Protein AF-C8PRU9-F1 (afdb_monomer_lite)

Foldseek 3Di:
DVVVVVVVVDDPVCCCVVPVCVLCVLVVLVVVLVVVLCVLCPLPCQVVPPDPVDHRLNVVLVVVLVVLVVVQPDDVNPVSVVVSVVSVVVSVCVSCVVSVVCVVVSVVSVVVNVVVVVVVD

Radius of gyration: 23.49 Å; chains: 1; bounding box: 56×33×63 Å

Secondary structure (DSSP, 8-state):
-HHHHHHTT--HHHHIIIIIHHHHHHHHHHHHHHHHHHHHT-HHHHHHH--GGG--HHHHHHHHHHHHHHTTTSTTHHHHHHHHHHHHHHHHHHHHHHHHHHHHHHHHHHHHHHHHHHTT-

Structure (mmCIF, N/CA/C/O backbone):
data_AF-C8PRU9-F1
#
_entry.id   AF-C8PRU9-F1
#
loop_
_atom_site.group_PDB
_atom_site.id
_atom_site.type_symbol
_atom_site.label_atom_id
_atom_site.label_alt_id
_atom_site.label_comp_id
_atom_site.label_asym_id
_atom_site.label_entity_id
_atom_site.label_seq_id
_atom_site.pdbx_PDB_ins_code
_atom_site.Cartn_x
_atom_site.Cartn_y
_atom_site.Cartn_z
_atom_site.occupancy
_atom_site.B_iso_or_equiv
_atom_site.auth_seq_id
_atom_site.auth_comp_id
_atom_site.auth_asym_id
_atom_site.auth_atom_id
_atom_site.pdbx_PDB_model_num
ATOM 1 N N . MET A 1 1 ? -14.180 -0.832 30.348 1.00 58.97 1 MET A N 1
ATOM 2 C CA . MET A 1 1 ? -15.142 -0.478 29.274 1.00 58.97 1 MET A CA 1
ATOM 3 C C . MET A 1 1 ? -15.911 -1.700 28.799 1.00 58.97 1 MET A C 1
ATOM 5 O O . MET A 1 1 ? -17.127 -1.619 28.769 1.00 58.97 1 MET A O 1
ATOM 9 N N . GLU A 1 2 ? -15.254 -2.829 28.501 1.00 57.19 2 GLU A N 1
ATOM 10 C CA . GLU A 1 2 ? -15.964 -4.097 28.237 1.00 57.19 2 GLU A CA 1
ATOM 11 C C . GLU A 1 2 ? -16.847 -4.533 29.412 1.00 57.19 2 GLU A C 1
ATOM 13 O O . GLU A 1 2 ? -18.009 -4.859 29.205 1.00 57.19 2 GLU A O 1
ATOM 18 N N . GLU A 1 3 ? -16.343 -4.434 30.646 1.00 55.97 3 GLU A N 1
ATOM 19 C CA . GLU A 1 3 ? -17.120 -4.766 31.851 1.00 55.97 3 GLU A CA 1
ATOM 20 C C . GLU A 1 3 ? -18.338 -3.850 32.050 1.00 55.97 3 GLU A C 1
ATOM 22 O O . GLU A 1 3 ? -19.387 -4.317 32.470 1.00 55.97 3 GLU A O 1
ATOM 27 N N . ALA A 1 4 ? -18.248 -2.571 31.666 1.00 59.78 4 ALA A N 1
ATOM 28 C CA . ALA A 1 4 ? -19.378 -1.640 31.729 1.00 59.78 4 ALA A CA 1
ATOM 29 C C . ALA A 1 4 ? -20.433 -1.935 30.644 1.00 59.78 4 ALA A C 1
ATOM 31 O O . ALA A 1 4 ? -21.625 -1.895 30.920 1.00 59.78 4 ALA A O 1
ATOM 32 N N . ALA A 1 5 ? -20.006 -2.306 29.430 1.00 58.66 5 ALA A N 1
ATOM 33 C CA . ALA A 1 5 ? -20.916 -2.668 28.340 1.00 58.66 5 ALA A CA 1
ATOM 34 C C . ALA A 1 5 ? -21.631 -4.016 28.577 1.00 58.66 5 ALA A C 1
ATOM 36 O O . ALA A 1 5 ? -22.762 -4.204 28.132 1.00 58.66 5 ALA A O 1
ATOM 37 N N . LEU A 1 6 ? -20.988 -4.936 29.303 1.00 59.00 6 LEU A N 1
ATOM 38 C CA . LEU A 1 6 ? -21.604 -6.170 29.800 1.00 59.00 6 LEU A CA 1
ATOM 39 C C . LEU A 1 6 ? -22.660 -5.897 30.876 1.00 59.00 6 LEU A C 1
ATOM 41 O O . LEU A 1 6 ? -23.716 -6.528 30.858 1.00 59.00 6 LEU A O 1
ATOM 45 N N . ILE A 1 7 ? -22.397 -4.941 31.773 1.00 59.72 7 ILE A N 1
ATOM 46 C CA . ILE A 1 7 ? -23.356 -4.492 32.794 1.00 59.72 7 ILE A CA 1
ATOM 47 C C . ILE A 1 7 ? -24.592 -3.834 32.143 1.00 59.72 7 ILE A C 1
ATOM 49 O O . ILE A 1 7 ? -25.704 -4.057 32.614 1.00 59.72 7 ILE A O 1
ATOM 53 N N . ASP A 1 8 ? -24.429 -3.138 31.010 1.00 62.84 8 ASP A N 1
ATOM 54 C CA . ASP A 1 8 ? -25.522 -2.548 30.208 1.00 62.84 8 ASP A CA 1
ATOM 55 C C . ASP A 1 8 ? -26.300 -3.562 29.331 1.00 62.84 8 ASP A C 1
ATOM 57 O O . ASP A 1 8 ? -27.172 -3.185 28.543 1.00 62.84 8 ASP A O 1
ATOM 61 N N . GLY A 1 9 ? -26.016 -4.866 29.441 1.00 66.50 9 GLY A N 1
ATOM 62 C CA . GLY A 1 9 ? -26.777 -5.922 28.760 1.00 66.50 9 GLY A CA 1
ATOM 63 C C . GLY A 1 9 ? -26.493 -6.070 27.259 1.00 66.50 9 GLY A C 1
ATOM 64 O O . GLY A 1 9 ? -27.254 -6.726 26.542 1.00 66.50 9 GLY A O 1
ATOM 65 N N . LEU A 1 10 ? -25.402 -5.489 26.748 1.00 65.94 10 LEU A N 1
ATOM 66 C CA . LEU A 1 10 ? -24.976 -5.690 25.362 1.00 65.94 10 LEU A CA 1
ATOM 67 C C . LEU A 1 10 ? -24.325 -7.071 25.198 1.00 65.94 10 LEU A C 1
ATOM 69 O O . LEU A 1 10 ? -23.349 -7.406 25.861 1.00 65.94 10 LEU A O 1
ATOM 73 N N . GLY A 1 11 ? -24.830 -7.875 24.258 1.00 76.50 11 GLY A N 1
ATOM 74 C CA . GLY A 1 11 ? -24.201 -9.150 23.904 1.00 76.50 11 GLY A CA 1
ATOM 75 C C . GLY A 1 11 ? -22.788 -8.962 23.331 1.00 76.50 11 GLY A C 1
ATOM 76 O O . GLY A 1 11 ? -22.536 -8.011 22.587 1.00 76.50 11 GLY A O 1
ATOM 77 N N . TYR A 1 12 ? -21.882 -9.903 23.619 1.00 76.94 12 TYR A N 1
ATOM 78 C CA . TYR A 1 12 ? -20.457 -9.861 23.245 1.00 76.94 12 TYR A CA 1
ATOM 79 C C . TYR A 1 12 ? -20.182 -9.481 21.779 1.00 76.94 12 TYR A C 1
ATOM 81 O O . TYR A 1 12 ? -19.277 -8.698 21.496 1.00 76.94 12 TYR A O 1
ATOM 89 N N . PHE A 1 13 ? -20.993 -9.966 20.832 1.00 80.00 13 PHE A N 1
ATOM 90 C CA . PHE A 1 13 ? -20.845 -9.636 19.408 1.00 80.00 13 PHE A CA 1
ATOM 91 C C . PHE A 1 13 ? -21.070 -8.141 19.106 1.00 80.00 13 PHE A C 1
ATOM 93 O O . PHE A 1 13 ? -20.420 -7.549 18.239 1.00 80.00 13 PHE A O 1
ATOM 100 N N . LYS A 1 14 ? -21.980 -7.505 19.846 1.00 79.06 14 LYS A N 1
ATOM 101 C CA . LYS A 1 14 ? -22.318 -6.088 19.699 1.00 79.06 14 LYS A CA 1
ATOM 102 C C . LYS A 1 14 ? -21.250 -5.200 20.340 1.00 79.06 14 LYS A C 1
ATOM 104 O O . LYS A 1 14 ? -20.865 -4.200 19.745 1.00 79.06 14 LYS A O 1
ATOM 109 N N . ILE A 1 15 ? -20.692 -5.625 21.477 1.00 80.56 15 ILE A N 1
ATOM 110 C CA . ILE A 1 15 ? -19.522 -4.988 22.107 1.00 80.56 15 ILE A CA 1
ATOM 111 C C . ILE A 1 15 ? -18.323 -5.018 21.150 1.00 80.56 15 ILE A C 1
ATOM 113 O O . ILE A 1 15 ? -17.700 -3.987 20.898 1.00 80.56 15 ILE A O 1
ATOM 117 N N . PHE A 1 16 ? -18.040 -6.175 20.547 1.00 80.50 16 PHE A N 1
ATOM 118 C CA . PHE A 1 16 ? -16.938 -6.318 19.601 1.00 80.50 16 PHE A CA 1
ATOM 119 C C . PHE A 1 16 ? -17.074 -5.360 18.406 1.00 80.50 16 PHE A C 1
ATOM 121 O O . PHE A 1 16 ? -16.174 -4.572 18.123 1.00 80.50 16 PHE A O 1
ATOM 128 N N . THR A 1 17 ? -18.222 -5.373 17.728 1.00 83.50 17 THR A N 1
ATOM 129 C CA . THR A 1 17 ? -18.424 -4.580 16.503 1.00 83.50 17 THR A CA 1
ATOM 130 C C . THR A 1 17 ? -18.596 -3.080 16.751 1.00 83.50 17 THR A C 1
ATOM 132 O O . THR A 1 17 ? -18.123 -2.282 15.944 1.00 83.50 17 THR A O 1
ATOM 135 N N . GLN A 1 18 ? -19.247 -2.670 17.845 1.00 80.62 18 GLN A N 1
ATOM 136 C CA . GLN A 1 18 ? -19.554 -1.257 18.108 1.00 80.62 18 GLN A CA 1
ATOM 137 C C . GLN A 1 18 ? -18.524 -0.544 18.985 1.00 80.62 18 GLN A C 1
ATOM 139 O O . GLN A 1 18 ? -18.455 0.681 18.939 1.00 80.62 18 GLN A O 1
ATOM 144 N N . ILE A 1 19 ? -17.735 -1.274 19.777 1.00 79.62 19 ILE A N 1
ATOM 145 C CA . ILE A 1 19 ? -16.776 -0.680 20.717 1.00 79.62 19 ILE A CA 1
ATOM 146 C C . ILE A 1 19 ? -15.349 -1.063 20.323 1.00 79.62 19 ILE A C 1
ATOM 148 O O . ILE A 1 19 ? -14.531 -0.182 20.066 1.00 79.62 19 ILE A O 1
ATOM 152 N N . VAL A 1 20 ? -15.045 -2.359 20.212 1.00 81.44 20 VAL A N 1
ATOM 153 C CA . VAL A 1 20 ? -13.664 -2.835 19.992 1.00 81.44 20 VAL A CA 1
ATOM 154 C C . VAL A 1 20 ? -13.150 -2.494 18.590 1.00 81.44 20 VAL A C 1
ATOM 156 O O . VAL A 1 20 ? -12.043 -1.967 18.449 1.00 81.44 20 VAL A O 1
ATOM 159 N N . VAL A 1 21 ? -13.949 -2.744 17.547 1.00 82.12 21 VAL A N 1
ATOM 160 C CA . VAL A 1 21 ? -13.582 -2.465 16.147 1.00 82.12 21 VAL A CA 1
ATOM 161 C C . VAL A 1 21 ? -13.278 -0.979 15.902 1.00 82.12 21 VAL A C 1
ATOM 163 O O . VAL A 1 21 ? -12.171 -0.694 15.446 1.00 82.12 21 VAL A O 1
ATOM 166 N N . PRO A 1 22 ? -14.170 -0.013 16.209 1.00 79.88 22 PRO A N 1
ATOM 167 C CA . PRO A 1 22 ? -13.891 1.404 15.974 1.00 79.88 22 PRO A CA 1
ATOM 168 C C . PRO A 1 22 ? -12.703 1.919 16.792 1.00 79.88 22 PRO A C 1
ATOM 170 O O . PRO A 1 22 ? -11.913 2.701 16.267 1.00 79.88 22 PRO A O 1
ATOM 173 N N . LEU A 1 23 ? -12.510 1.437 18.024 1.00 77.56 23 LEU A N 1
ATOM 174 C CA . LEU A 1 23 ? -11.349 1.804 18.841 1.00 77.56 23 LEU A CA 1
ATOM 175 C C . LEU A 1 23 ? -10.030 1.291 18.233 1.00 77.56 23 LEU A C 1
ATOM 177 O O . LEU A 1 23 ? -9.007 1.967 18.298 1.00 77.56 23 LEU A O 1
ATOM 181 N N . SER A 1 24 ? -10.073 0.126 17.580 1.00 82.50 24 SER A N 1
ATOM 182 C CA . SER A 1 24 ? -8.928 -0.501 16.909 1.00 82.50 24 SER A CA 1
ATOM 183 C C . SER A 1 24 ? -8.713 -0.006 15.473 1.00 82.50 24 SER A C 1
ATOM 185 O O . SER A 1 24 ? -7.737 -0.402 14.837 1.00 82.50 24 SER A O 1
ATOM 187 N N . THR A 1 25 ? -9.578 0.869 14.939 1.00 80.50 25 THR A N 1
ATOM 188 C CA . THR A 1 25 ? -9.449 1.373 13.556 1.00 80.50 25 THR A CA 1
ATOM 189 C C . THR A 1 25 ? -8.090 2.002 13.235 1.00 80.50 25 THR A C 1
ATOM 191 O O . THR A 1 25 ? -7.600 1.739 12.136 1.00 80.50 25 THR A O 1
ATOM 194 N N . PRO A 1 26 ? -7.418 2.758 14.132 1.00 80.19 26 PRO A N 1
ATOM 195 C CA . PRO A 1 26 ? -6.090 3.292 13.831 1.00 80.19 26 PRO A CA 1
ATOM 196 C C . PRO A 1 26 ? -5.036 2.183 13.714 1.00 80.19 26 PRO A C 1
ATOM 198 O O . PRO A 1 26 ? -4.197 2.224 12.816 1.00 80.19 26 PRO A O 1
ATOM 201 N N . ALA A 1 27 ? -5.109 1.160 14.572 1.00 83.38 27 ALA A N 1
ATOM 202 C CA . ALA A 1 27 ? -4.199 0.016 14.534 1.00 83.38 27 ALA A CA 1
ATOM 203 C C . ALA A 1 27 ? -4.420 -0.841 13.276 1.00 83.38 27 ALA A C 1
ATOM 205 O O . ALA A 1 27 ? -3.463 -1.204 12.594 1.00 83.38 27 ALA A O 1
ATOM 206 N N . LEU A 1 28 ? -5.679 -1.100 12.912 1.00 85.12 28 LEU A N 1
ATOM 207 C CA . LEU A 1 28 ? -6.028 -1.823 11.687 1.00 85.12 28 LEU A CA 1
ATOM 208 C C . LEU A 1 28 ? -5.606 -1.051 10.430 1.00 85.12 28 LEU A C 1
ATOM 210 O O . LEU A 1 28 ? -5.117 -1.659 9.482 1.00 85.12 28 LEU A O 1
ATOM 214 N N . ALA A 1 29 ? -5.728 0.281 10.428 1.00 84.25 29 ALA A N 1
ATOM 215 C CA . ALA A 1 29 ? -5.238 1.122 9.337 1.00 84.25 29 ALA A CA 1
ATOM 216 C C . ALA A 1 29 ? -3.708 1.035 9.187 1.00 84.25 29 ALA A C 1
ATOM 218 O O . ALA A 1 29 ? -3.212 0.951 8.064 1.00 84.25 29 ALA A O 1
ATOM 219 N N . ALA A 1 30 ? -2.962 0.999 10.296 1.00 83.88 30 ALA A N 1
ATOM 220 C CA . ALA A 1 30 ? -1.510 0.832 10.279 1.00 83.88 30 ALA A CA 1
ATOM 221 C C . ALA A 1 30 ? -1.087 -0.534 9.711 1.00 83.88 30 ALA A C 1
ATOM 223 O O . ALA A 1 30 ? -0.238 -0.600 8.821 1.00 83.88 30 ALA A O 1
ATOM 224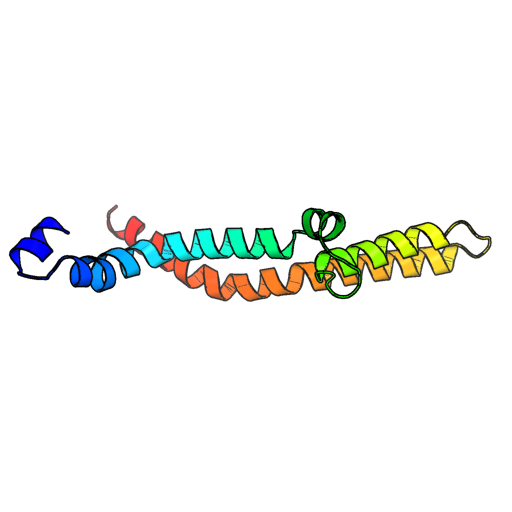 N N . I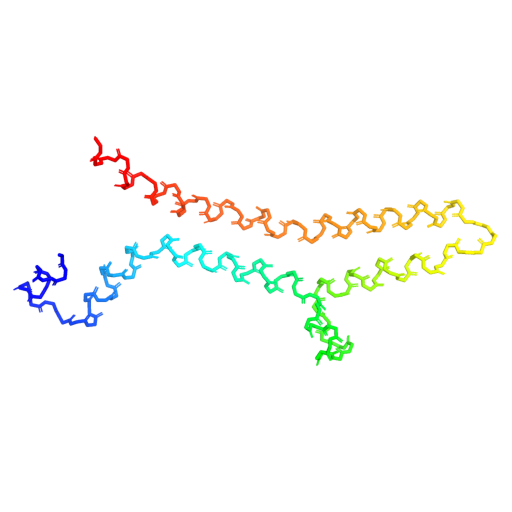LE A 1 31 ? -1.719 -1.618 10.175 1.00 88.19 31 ILE A N 1
ATOM 225 C CA . ILE A 1 31 ? -1.458 -2.980 9.684 1.00 88.19 31 ILE A CA 1
ATOM 226 C C . ILE A 1 31 ? -1.829 -3.095 8.201 1.00 88.19 31 ILE A C 1
ATOM 228 O O . ILE A 1 31 ? -1.053 -3.629 7.407 1.00 88.19 31 ILE A O 1
ATOM 232 N N . GLY A 1 32 ? -2.987 -2.557 7.809 1.00 88.06 32 GLY A N 1
ATOM 233 C CA . GLY A 1 32 ? -3.449 -2.542 6.423 1.00 88.06 32 GLY A CA 1
ATOM 234 C C . GLY A 1 32 ? -2.492 -1.792 5.499 1.00 88.06 32 GLY A C 1
ATOM 235 O O . GLY A 1 32 ? -2.156 -2.304 4.434 1.00 88.06 32 GLY A O 1
ATOM 236 N N . LEU A 1 33 ? -1.985 -0.630 5.925 1.00 84.88 33 LEU A N 1
ATOM 237 C CA . LEU A 1 33 ? -0.962 0.113 5.186 1.00 84.88 33 LEU A CA 1
ATOM 238 C C . LEU A 1 33 ? 0.312 -0.712 5.014 1.00 84.88 33 LEU A C 1
ATOM 240 O O . LEU A 1 33 ? 0.804 -0.838 3.896 1.00 84.88 33 LEU A O 1
ATOM 244 N N . TYR A 1 34 ? 0.846 -1.264 6.106 1.00 85.94 34 TYR A N 1
ATOM 245 C CA . TYR A 1 34 ? 2.088 -2.031 6.055 1.00 85.94 34 TYR A CA 1
ATOM 246 C C . TYR A 1 34 ? 1.955 -3.231 5.113 1.00 85.94 34 TYR A C 1
ATOM 248 O O . TYR A 1 34 ? 2.816 -3.466 4.271 1.00 85.94 34 TYR A O 1
ATOM 256 N N . THR A 1 35 ? 0.819 -3.923 5.187 1.00 89.44 35 THR A N 1
ATOM 257 C CA . THR A 1 35 ? 0.492 -5.063 4.325 1.00 89.44 35 THR A CA 1
ATOM 258 C C . THR A 1 35 ? 0.345 -4.643 2.859 1.00 89.44 35 THR A C 1
ATOM 260 O O . THR A 1 35 ? 0.878 -5.305 1.971 1.00 89.44 35 THR A O 1
ATOM 263 N N . ALA A 1 36 ? -0.327 -3.521 2.585 1.00 88.25 36 ALA A N 1
ATOM 264 C CA . ALA A 1 36 ? -0.480 -2.996 1.231 1.00 88.25 36 ALA A CA 1
ATOM 265 C C . ALA A 1 36 ? 0.872 -2.614 0.615 1.00 88.25 36 ALA A C 1
ATOM 267 O O . ALA A 1 36 ? 1.162 -3.002 -0.513 1.00 88.25 36 ALA A O 1
ATOM 268 N N . VAL A 1 37 ? 1.722 -1.905 1.364 1.00 87.44 37 VAL A N 1
ATOM 269 C CA . VAL A 1 37 ? 3.079 -1.545 0.925 1.00 87.44 37 VAL A CA 1
ATOM 270 C C . VAL A 1 37 ? 3.933 -2.792 0.716 1.00 87.44 37 VAL A C 1
ATOM 272 O O . VAL A 1 37 ? 4.669 -2.856 -0.268 1.00 87.44 37 VAL A O 1
ATOM 275 N N . PHE A 1 38 ? 3.816 -3.785 1.598 1.00 89.12 38 PHE A N 1
ATOM 276 C CA . PHE A 1 38 ? 4.530 -5.052 1.488 1.00 89.12 38 PHE A CA 1
ATOM 277 C C . PHE A 1 38 ? 4.199 -5.769 0.175 1.00 89.12 38 PHE A C 1
ATOM 279 O O . PHE A 1 38 ? 5.095 -5.985 -0.636 1.00 89.12 38 PHE A O 1
ATOM 286 N N . PHE A 1 39 ? 2.918 -6.053 -0.088 1.00 88.94 39 PHE A N 1
ATOM 287 C CA . PHE A 1 39 ? 2.509 -6.741 -1.318 1.00 88.94 39 PHE A CA 1
ATOM 288 C C . PHE A 1 39 ? 2.735 -5.902 -2.576 1.00 88.94 39 PHE A C 1
ATOM 290 O O . PHE A 1 39 ? 3.071 -6.449 -3.622 1.00 88.94 39 PHE A O 1
ATOM 297 N N . TRP A 1 40 ? 2.599 -4.576 -2.488 1.00 90.06 40 TRP A N 1
ATOM 298 C CA . TRP A 1 40 ? 2.903 -3.682 -3.606 1.00 90.06 40 TRP A CA 1
ATOM 299 C C . TRP A 1 40 ? 4.370 -3.778 -4.040 1.00 90.06 40 TRP A C 1
ATOM 301 O O . TRP A 1 40 ? 4.668 -3.743 -5.232 1.00 90.06 40 TRP A O 1
ATOM 311 N N . ASN A 1 41 ? 5.285 -3.938 -3.081 1.00 88.06 41 ASN A N 1
ATOM 312 C CA . ASN A 1 41 ? 6.718 -4.066 -3.339 1.00 88.06 41 ASN A CA 1
ATOM 313 C C . ASN A 1 41 ? 7.179 -5.520 -3.530 1.00 88.06 41 ASN A C 1
ATOM 315 O O . ASN A 1 41 ? 8.368 -5.746 -3.763 1.00 88.06 41 ASN A O 1
ATOM 319 N N . ASP A 1 42 ? 6.283 -6.506 -3.457 1.00 89.31 42 ASP A N 1
ATOM 320 C CA . ASP A 1 42 ? 6.643 -7.922 -3.519 1.00 89.31 42 ASP A CA 1
ATOM 321 C C . ASP A 1 42 ? 6.897 -8.397 -4.957 1.00 89.31 42 ASP A C 1
ATOM 323 O O . ASP A 1 42 ? 6.072 -9.024 -5.625 1.00 89.31 42 ASP A O 1
ATOM 327 N N . TRP A 1 43 ? 8.089 -8.084 -5.454 1.00 85.94 43 TRP A N 1
ATOM 328 C CA . TRP A 1 43 ? 8.562 -8.567 -6.746 1.00 85.94 43 TRP A CA 1
ATOM 329 C C . TRP A 1 43 ? 9.213 -9.952 -6.657 1.00 85.94 43 TRP A C 1
ATOM 331 O O . TRP A 1 43 ? 9.247 -10.664 -7.660 1.00 85.94 43 TRP A O 1
ATOM 341 N N . PHE A 1 44 ? 9.764 -10.331 -5.499 1.00 86.19 44 PHE A N 1
ATOM 342 C CA . PHE A 1 44 ? 10.577 -11.542 -5.361 1.00 86.19 44 PHE A CA 1
ATOM 343 C C . PHE A 1 44 ? 9.716 -12.802 -5.314 1.00 86.19 44 PHE A C 1
ATOM 345 O O . PHE A 1 44 ? 9.985 -13.739 -6.065 1.00 86.19 44 PHE A O 1
ATOM 352 N N . ASN A 1 45 ? 8.634 -12.813 -4.527 1.00 86.75 45 ASN A N 1
ATOM 353 C CA . ASN A 1 45 ? 7.704 -13.943 -4.569 1.00 86.75 45 ASN A CA 1
ATOM 354 C C . ASN A 1 45 ? 7.038 -14.043 -5.942 1.00 86.75 45 ASN A C 1
ATOM 356 O O . ASN A 1 45 ? 6.896 -15.140 -6.480 1.00 86.75 45 ASN A O 1
ATOM 360 N N . GLY A 1 46 ? 6.706 -12.902 -6.556 1.00 84.44 46 GLY A N 1
ATOM 361 C CA . GLY A 1 46 ? 6.189 -12.880 -7.920 1.00 84.44 46 GLY A CA 1
ATOM 362 C C . GLY A 1 46 ? 7.153 -13.511 -8.930 1.00 84.44 46 GLY A C 1
ATOM 363 O O . GLY A 1 46 ? 6.720 -14.258 -9.799 1.00 84.44 46 GLY A O 1
ATOM 364 N N . LEU A 1 47 ? 8.459 -13.260 -8.797 1.00 85.06 47 LEU A N 1
ATOM 365 C CA . LEU A 1 47 ? 9.486 -13.837 -9.668 1.00 85.06 47 LEU A CA 1
ATOM 366 C C . LEU A 1 47 ? 9.582 -15.363 -9.530 1.00 85.06 47 LEU A C 1
ATOM 368 O O . LEU A 1 47 ? 9.809 -16.046 -10.523 1.00 85.06 47 LEU A O 1
ATOM 372 N N . ILE A 1 48 ? 9.447 -15.881 -8.307 1.00 87.06 48 ILE A N 1
ATOM 373 C CA . ILE A 1 48 ? 9.598 -17.314 -8.016 1.00 87.06 48 ILE A CA 1
ATOM 374 C C . ILE A 1 48 ? 8.348 -18.097 -8.420 1.00 87.06 48 ILE A C 1
ATOM 376 O O . ILE A 1 48 ? 8.457 -19.173 -9.006 1.00 87.06 48 ILE A O 1
ATOM 380 N N . TYR A 1 49 ? 7.164 -17.583 -8.079 1.00 86.75 49 TYR A N 1
ATOM 381 C CA . TYR A 1 49 ? 5.931 -18.370 -8.110 1.00 86.75 49 TYR A CA 1
ATOM 382 C C . TYR A 1 49 ? 5.020 -18.078 -9.308 1.00 86.75 49 TYR A C 1
ATOM 384 O O . TYR A 1 49 ? 4.156 -18.901 -9.613 1.00 86.75 49 TYR A O 1
ATOM 392 N N . LEU A 1 50 ? 5.172 -16.938 -9.993 1.00 85.00 50 LEU A N 1
ATOM 393 C CA . LEU A 1 50 ? 4.242 -16.523 -11.049 1.00 85.00 50 LEU A CA 1
ATOM 394 C C . LEU A 1 50 ? 4.809 -16.752 -12.453 1.00 85.00 50 LEU 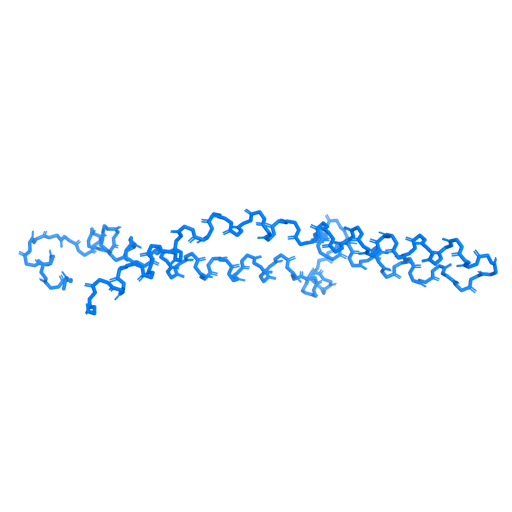A C 1
ATOM 396 O O . LEU A 1 50 ? 5.999 -16.601 -12.718 1.00 85.00 50 LEU A O 1
ATOM 400 N N . LYS A 1 51 ? 3.912 -17.097 -13.383 1.00 76.06 51 LYS A N 1
ATOM 401 C CA . LYS A 1 51 ? 4.202 -17.208 -14.821 1.00 76.06 51 LYS A CA 1
ATOM 402 C C . LYS A 1 51 ? 3.964 -15.859 -15.512 1.00 76.06 51 LYS A C 1
ATOM 404 O O . LYS A 1 51 ? 3.253 -15.010 -14.978 1.00 76.06 51 LYS A O 1
ATOM 409 N N . SER A 1 52 ? 4.528 -15.655 -16.709 1.00 72.88 52 SER A N 1
ATOM 410 C CA . SER A 1 52 ? 4.618 -14.321 -17.341 1.00 72.88 52 SER A CA 1
ATOM 411 C C . SER A 1 52 ? 3.287 -13.600 -17.591 1.00 72.88 52 SER A C 1
ATOM 413 O O . SER A 1 52 ? 3.286 -12.381 -17.730 1.00 72.88 52 SER A O 1
ATOM 415 N N . SER A 1 53 ? 2.156 -14.308 -17.622 1.00 77.12 53 SER A N 1
ATOM 416 C CA . SER A 1 53 ? 0.822 -13.708 -17.765 1.00 77.12 53 SER A CA 1
ATOM 417 C C . SER A 1 53 ? 0.284 -13.066 -16.480 1.00 77.12 53 SER A C 1
ATOM 419 O O . SER A 1 53 ? -0.721 -12.364 -16.535 1.00 77.12 53 SER A O 1
ATOM 421 N N . GLN A 1 54 ? 0.924 -13.301 -15.331 1.00 83.69 54 GLN A N 1
ATOM 422 C CA . GLN A 1 54 ? 0.451 -12.875 -14.009 1.00 83.69 54 GLN A CA 1
ATOM 423 C C . GLN A 1 54 ? 1.459 -11.978 -13.284 1.00 83.69 54 GLN A C 1
ATOM 425 O O . GLN A 1 54 ? 1.413 -11.861 -12.062 1.00 83.69 54 GLN A O 1
ATOM 430 N N . PHE A 1 55 ? 2.404 -11.370 -14.006 1.00 83.44 55 PHE A N 1
ATOM 431 C CA . PHE A 1 55 ? 3.447 -10.579 -13.365 1.00 83.44 55 PHE A CA 1
ATOM 432 C C . PHE A 1 55 ? 2.871 -9.358 -12.635 1.00 83.44 55 PHE A C 1
ATOM 434 O O . PHE A 1 55 ? 2.203 -8.530 -13.259 1.00 83.44 55 PHE A O 1
ATOM 441 N N . PRO A 1 56 ? 3.148 -9.210 -11.324 1.00 85.19 56 PRO A N 1
ATOM 442 C CA . PRO A 1 56 ? 2.758 -8.023 -10.590 1.00 85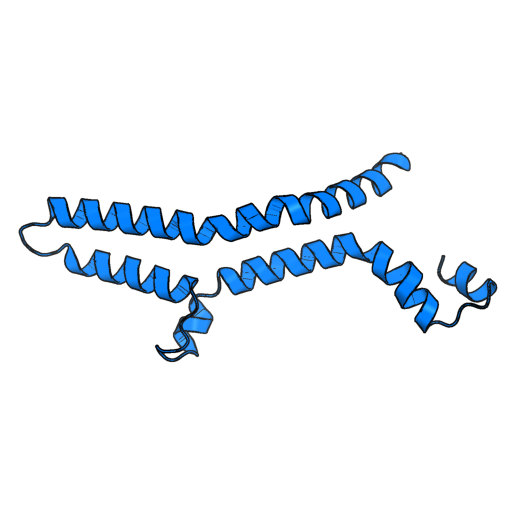.19 56 PRO A CA 1
ATOM 443 C C . PRO A 1 56 ? 3.504 -6.812 -11.144 1.00 85.19 56 PRO A C 1
ATOM 445 O O . PRO A 1 56 ? 4.623 -6.926 -11.655 1.00 85.19 56 PRO A O 1
ATOM 448 N N . VAL A 1 57 ? 2.890 -5.637 -11.004 1.00 85.62 57 VAL A N 1
ATOM 449 C CA . VAL A 1 57 ? 3.392 -4.367 -11.551 1.00 85.62 57 VAL A CA 1
ATOM 450 C C . VAL A 1 57 ? 4.858 -4.135 -11.170 1.00 85.62 57 VAL A C 1
ATOM 452 O O . VAL A 1 57 ? 5.670 -3.829 -12.040 1.00 85.62 57 VAL A O 1
ATOM 455 N N . MET A 1 58 ? 5.230 -4.386 -9.909 1.00 85.56 58 MET A N 1
ATOM 456 C CA . MET A 1 58 ? 6.608 -4.234 -9.428 1.00 85.56 58 MET A CA 1
ATOM 457 C C . MET A 1 58 ? 7.604 -5.175 -10.126 1.00 85.56 58 MET A C 1
ATOM 459 O O . MET A 1 58 ? 8.712 -4.763 -10.472 1.00 85.56 58 MET A O 1
ATOM 463 N N . LEU A 1 59 ? 7.217 -6.429 -10.385 1.00 85.31 59 LEU A N 1
ATOM 464 C CA . LEU A 1 59 ? 8.054 -7.386 -11.115 1.00 85.31 59 LEU A CA 1
ATOM 465 C C . LEU A 1 59 ? 8.204 -6.988 -12.586 1.00 85.31 59 LEU A C 1
ATOM 467 O O . LEU A 1 59 ? 9.306 -7.041 -13.131 1.00 85.31 59 LEU A O 1
ATOM 471 N N . PHE A 1 60 ? 7.112 -6.564 -13.219 1.00 84.38 60 PHE A N 1
ATOM 472 C CA . PHE A 1 60 ? 7.120 -6.110 -14.606 1.00 84.38 60 PHE A CA 1
ATOM 473 C C . PHE A 1 60 ? 8.039 -4.895 -14.796 1.00 84.38 60 PHE A C 1
ATOM 475 O O . PHE A 1 60 ? 8.929 -4.909 -15.646 1.00 84.38 60 PHE A O 1
ATOM 482 N N . LEU A 1 61 ? 7.891 -3.888 -13.933 1.00 84.00 61 LEU A N 1
ATOM 483 C CA . LEU A 1 61 ? 8.740 -2.699 -13.890 1.00 84.00 61 LEU A CA 1
ATOM 484 C C . LEU A 1 61 ? 10.221 -3.058 -13.679 1.00 84.00 61 LEU A C 1
ATOM 486 O O . LEU A 1 61 ? 11.091 -2.556 -14.391 1.00 84.00 61 LEU A O 1
ATOM 490 N N . ARG A 1 62 ? 10.520 -3.973 -12.747 1.00 82.50 62 ARG A N 1
ATOM 491 C CA . ARG A 1 62 ? 11.885 -4.465 -12.506 1.00 82.50 62 ARG A CA 1
ATOM 492 C C . ARG A 1 62 ? 12.479 -5.153 -13.738 1.00 82.50 62 ARG A C 1
ATOM 494 O O . ARG A 1 62 ? 13.649 -4.937 -14.049 1.00 82.50 62 ARG A O 1
ATOM 501 N N . ASN A 1 63 ? 11.698 -5.971 -14.440 1.00 83.00 63 ASN A N 1
ATOM 502 C CA . ASN A 1 63 ? 12.159 -6.663 -15.643 1.00 83.00 63 ASN A CA 1
ATOM 503 C C . ASN A 1 63 ? 12.478 -5.679 -16.777 1.00 83.00 63 ASN A C 1
ATOM 505 O O . ASN A 1 63 ? 13.493 -5.852 -17.447 1.00 83.00 63 ASN A O 1
ATOM 509 N N . ILE A 1 64 ? 11.683 -4.613 -16.935 1.00 81.06 64 ILE A N 1
ATOM 510 C CA . ILE A 1 64 ? 11.975 -3.521 -17.876 1.00 81.06 64 ILE A CA 1
ATOM 511 C C . ILE A 1 64 ? 13.318 -2.861 -17.536 1.00 81.06 64 ILE A C 1
ATOM 513 O O . ILE A 1 64 ? 14.184 -2.733 -18.401 1.00 81.06 64 ILE A O 1
ATOM 517 N N . VAL A 1 65 ? 13.526 -2.489 -16.269 1.00 80.25 65 VAL A N 1
ATOM 518 C CA . VAL A 1 65 ? 14.780 -1.859 -15.825 1.00 80.25 65 VAL A CA 1
ATOM 519 C C . VAL A 1 65 ? 15.987 -2.760 -16.095 1.00 80.25 65 VAL A C 1
ATOM 521 O O . VAL A 1 65 ? 16.987 -2.298 -16.643 1.00 80.25 65 VAL A O 1
ATOM 524 N N . ASN A 1 66 ? 15.897 -4.046 -15.756 1.00 78.88 66 ASN A N 1
ATOM 525 C CA . ASN A 1 66 ? 16.997 -4.987 -15.969 1.00 78.88 66 ASN A CA 1
ATOM 526 C C . ASN A 1 66 ? 17.270 -5.239 -17.459 1.00 78.88 66 ASN A C 1
ATOM 528 O O . ASN A 1 66 ? 18.431 -5.284 -17.857 1.00 78.88 66 ASN A O 1
ATOM 532 N N . GLY A 1 67 ? 16.229 -5.332 -18.293 1.00 72.88 67 GLY A N 1
ATOM 533 C CA . GLY A 1 67 ? 16.382 -5.490 -19.742 1.00 72.88 67 GLY A CA 1
ATOM 534 C C . GLY A 1 67 ? 17.130 -4.319 -20.385 1.00 72.88 67 GLY A C 1
ATOM 535 O O . GLY A 1 67 ? 18.031 -4.527 -21.194 1.00 72.88 67 GLY A O 1
ATOM 536 N N . THR A 1 68 ? 16.847 -3.084 -19.958 1.00 68.19 68 THR A N 1
ATOM 537 C CA . THR A 1 68 ? 17.544 -1.892 -20.484 1.00 68.19 68 THR A CA 1
ATOM 538 C C . THR A 1 68 ? 19.026 -1.836 -20.115 1.00 68.19 68 THR A C 1
ATOM 540 O O . THR A 1 68 ? 19.825 -1.342 -20.905 1.00 68.19 68 THR A O 1
ATOM 543 N N . ALA A 1 69 ? 19.423 -2.388 -18.961 1.00 63.56 69 ALA A N 1
ATOM 544 C CA . ALA A 1 69 ? 20.828 -2.451 -18.558 1.00 63.56 69 ALA A CA 1
ATOM 545 C C . ALA A 1 69 ? 21.652 -3.389 -19.458 1.00 63.56 69 ALA A C 1
ATOM 547 O O . ALA A 1 69 ? 22.815 -3.111 -19.722 1.00 63.56 69 ALA A O 1
ATOM 548 N N . THR A 1 70 ? 21.043 -4.464 -19.971 1.00 59.88 70 THR A N 1
ATOM 549 C CA . THR A 1 70 ? 21.725 -5.444 -20.838 1.00 59.88 70 THR A CA 1
ATOM 550 C C . THR A 1 70 ? 21.910 -4.987 -22.288 1.00 59.88 70 THR A C 1
ATOM 552 O O . THR A 1 70 ? 22.721 -5.560 -23.005 1.00 59.88 70 THR A O 1
ATOM 555 N N . MET A 1 71 ? 21.193 -3.949 -22.734 1.00 57.22 71 MET A N 1
ATOM 556 C CA . MET A 1 71 ? 21.291 -3.440 -24.113 1.00 57.22 71 MET A CA 1
ATOM 557 C C . MET A 1 71 ? 22.385 -2.369 -24.300 1.00 57.22 71 MET A C 1
ATOM 559 O O . MET A 1 71 ? 22.627 -1.936 -25.422 1.00 57.22 71 MET A O 1
ATOM 563 N N . GLY A 1 72 ? 23.042 -1.926 -23.220 1.00 55.41 72 GLY A N 1
ATOM 564 C CA . GLY A 1 72 ? 24.003 -0.814 -23.226 1.00 55.41 72 GLY A CA 1
ATOM 565 C C . GLY A 1 72 ? 25.441 -1.146 -23.651 1.00 55.41 72 GLY A C 1
ATOM 566 O O . GLY A 1 72 ? 26.227 -0.216 -23.816 1.00 55.41 72 GLY A O 1
ATOM 567 N N . ASP A 1 73 ? 25.791 -2.420 -23.860 1.00 57.38 73 ASP A N 1
ATOM 568 C CA . ASP A 1 73 ? 27.179 -2.857 -24.124 1.00 57.38 73 ASP A CA 1
ATOM 569 C C . ASP A 1 73 ? 27.603 -2.799 -25.611 1.00 57.38 73 ASP A C 1
ATOM 571 O O . ASP A 1 73 ? 28.728 -3.155 -25.961 1.00 57.38 73 ASP A O 1
ATOM 575 N N . GLY A 1 74 ? 26.728 -2.335 -26.511 1.00 59.72 74 GLY A N 1
ATOM 576 C CA . GLY A 1 74 ? 27.029 -2.158 -27.938 1.00 59.72 74 GLY A CA 1
ATOM 577 C C . GLY A 1 74 ? 27.504 -0.743 -28.297 1.00 59.72 74 GLY A C 1
ATOM 578 O O . GLY A 1 74 ? 27.001 0.245 -27.762 1.00 59.72 74 GLY A O 1
ATOM 579 N N . ALA A 1 75 ? 28.447 -0.631 -29.242 1.00 46.12 75 ALA A N 1
ATOM 580 C CA . ALA A 1 75 ? 28.931 0.645 -29.782 1.00 46.12 75 ALA A CA 1
ATOM 581 C C . ALA A 1 75 ? 27.756 1.503 -30.317 1.00 46.12 75 ALA A C 1
ATOM 583 O O . ALA A 1 75 ? 27.076 1.106 -31.258 1.00 46.12 75 ALA A O 1
ATOM 584 N N . GLY A 1 76 ? 27.504 2.653 -29.674 1.00 59.09 76 GLY A N 1
ATOM 585 C CA . GLY A 1 76 ? 26.249 3.434 -29.760 1.00 59.09 76 GLY A CA 1
ATOM 586 C C . GLY A 1 76 ? 25.635 3.790 -28.387 1.00 59.09 76 GLY A C 1
ATOM 587 O O . GLY A 1 76 ? 24.534 4.326 -28.299 1.00 59.09 76 GLY A O 1
ATOM 588 N N . SER A 1 77 ? 26.360 3.493 -27.307 1.00 58.50 77 SER A N 1
ATOM 589 C CA . SER A 1 77 ? 25.913 3.393 -25.912 1.00 58.50 77 SER A CA 1
ATOM 590 C C . SER A 1 77 ? 25.505 4.690 -25.197 1.00 58.50 77 SER A C 1
ATOM 592 O O . SER A 1 77 ? 24.852 4.609 -24.156 1.00 58.50 77 SER A O 1
ATOM 594 N N . ALA A 1 78 ? 25.831 5.879 -25.716 1.00 61.78 78 ALA A N 1
ATOM 595 C CA . ALA A 1 78 ? 25.509 7.138 -25.034 1.00 61.78 78 ALA A CA 1
ATOM 596 C C . ALA A 1 78 ? 23.990 7.391 -24.981 1.00 61.78 78 ALA A C 1
ATOM 598 O O . ALA A 1 78 ? 23.438 7.526 -23.888 1.00 61.78 78 ALA A O 1
ATOM 599 N N . ASP A 1 79 ? 23.296 7.337 -26.121 1.00 63.38 79 ASP A N 1
ATOM 600 C CA . ASP A 1 79 ? 21.837 7.520 -26.179 1.00 63.38 79 ASP A CA 1
ATOM 601 C C . ASP A 1 79 ? 21.090 6.388 -25.459 1.00 63.38 79 ASP A C 1
ATOM 603 O O . ASP A 1 79 ? 20.125 6.628 -24.732 1.00 63.38 79 ASP A O 1
ATOM 607 N N . MET A 1 80 ? 21.586 5.150 -25.571 1.00 63.78 80 MET A N 1
ATOM 608 C CA . MET A 1 80 ? 21.004 3.992 -24.882 1.00 63.78 80 MET A CA 1
ATOM 609 C C . MET A 1 80 ? 21.114 4.110 -23.352 1.00 63.78 80 MET A C 1
ATOM 611 O O . MET A 1 80 ? 20.191 3.728 -22.628 1.00 63.78 80 MET A O 1
ATOM 615 N N . SER A 1 81 ? 22.217 4.674 -22.849 1.00 65.94 81 SER A N 1
ATOM 616 C CA . SER A 1 81 ? 22.417 4.899 -21.413 1.00 65.94 81 SER A CA 1
ATOM 617 C C . SER A 1 81 ? 21.466 5.963 -20.853 1.00 65.94 81 SER A C 1
ATOM 619 O O . SER A 1 81 ? 20.896 5.772 -19.775 1.00 65.94 81 SER A O 1
ATOM 621 N N . VAL A 1 82 ? 21.218 7.039 -21.612 1.00 70.00 82 VAL A N 1
ATOM 622 C CA . VAL A 1 82 ? 20.269 8.102 -21.248 1.00 70.00 82 VAL A CA 1
ATOM 623 C C . VAL A 1 82 ? 18.844 7.549 -21.206 1.00 70.00 82 VAL A C 1
ATOM 625 O O . VAL A 1 82 ? 18.136 7.759 -20.220 1.00 70.00 82 VAL A O 1
ATOM 628 N N . ILE A 1 83 ? 18.452 6.753 -22.206 1.00 72.31 83 ILE A N 1
ATOM 629 C CA . ILE A 1 83 ? 17.149 6.072 -22.242 1.00 72.31 83 ILE A CA 1
ATOM 630 C C . ILE A 1 83 ? 16.983 5.134 -21.035 1.00 72.31 83 ILE A C 1
ATOM 632 O O . ILE A 1 83 ? 15.937 5.143 -20.381 1.00 72.31 83 ILE A O 1
ATOM 636 N N . GLY A 1 84 ? 18.018 4.364 -20.680 1.00 74.50 84 GLY A N 1
ATOM 637 C CA . GLY A 1 84 ? 17.995 3.484 -19.507 1.00 74.50 84 GLY A CA 1
ATOM 638 C C . GLY A 1 84 ? 17.786 4.235 -18.185 1.00 74.50 84 GLY A C 1
ATOM 639 O O . GLY A 1 84 ? 17.049 3.766 -17.313 1.00 74.50 84 GLY A O 1
ATOM 640 N N . ILE A 1 85 ? 18.381 5.423 -18.030 1.00 77.31 85 ILE A N 1
ATOM 641 C CA . ILE A 1 85 ? 18.172 6.286 -16.855 1.00 77.31 85 ILE A CA 1
ATOM 642 C C . ILE A 1 85 ? 16.737 6.824 -16.823 1.00 77.31 85 ILE A C 1
ATOM 644 O O . ILE A 1 85 ? 16.089 6.760 -15.776 1.00 77.31 85 ILE A O 1
ATOM 648 N N . SER A 1 86 ? 16.208 7.299 -17.954 1.00 81.75 86 SER A N 1
ATOM 649 C CA . SER A 1 86 ? 14.826 7.787 -18.043 1.00 81.75 86 SER A CA 1
ATOM 650 C C . SER A 1 86 ? 13.802 6.699 -17.710 1.00 81.75 86 SER A C 1
ATOM 652 O O . SER A 1 86 ? 12.843 6.962 -16.985 1.00 81.75 86 SER A O 1
ATOM 654 N N . ILE A 1 87 ? 14.029 5.462 -18.162 1.00 82.06 87 ILE A N 1
ATOM 655 C CA . ILE A 1 87 ? 13.164 4.317 -17.847 1.00 82.06 87 ILE A CA 1
ATOM 656 C C . ILE A 1 87 ? 13.221 3.977 -16.353 1.00 82.06 87 ILE A C 1
ATOM 658 O O . ILE A 1 87 ? 12.178 3.783 -15.730 1.00 82.06 87 ILE A O 1
ATOM 662 N N . LYS A 1 88 ? 14.415 3.966 -15.745 1.00 80.31 88 LYS A N 1
ATOM 663 C CA . LYS A 1 88 ? 14.572 3.780 -14.291 1.00 80.31 88 LYS A CA 1
ATOM 664 C C . LYS A 1 88 ? 13.827 4.851 -13.495 1.00 80.31 88 LYS A C 1
ATOM 666 O O . LYS A 1 88 ? 13.123 4.521 -12.544 1.00 80.31 88 LYS A O 1
ATOM 671 N N . ALA A 1 89 ? 13.947 6.116 -13.894 1.00 84.31 89 ALA A N 1
ATOM 672 C CA . ALA A 1 89 ? 13.253 7.222 -13.241 1.00 84.31 89 ALA A CA 1
ATOM 673 C C . ALA A 1 89 ? 11.726 7.087 -13.360 1.00 84.31 89 ALA A C 1
ATOM 675 O O . ALA A 1 89 ? 11.018 7.211 -12.360 1.00 84.31 89 ALA A O 1
ATOM 676 N N . ALA A 1 90 ? 11.218 6.758 -14.552 1.00 85.44 90 ALA A N 1
ATOM 677 C CA . ALA A 1 90 ? 9.794 6.516 -14.771 1.00 85.44 90 ALA A CA 1
ATOM 678 C C . ALA A 1 90 ? 9.273 5.366 -13.896 1.00 85.44 90 ALA A C 1
ATOM 680 O O . ALA A 1 90 ? 8.217 5.487 -13.276 1.00 85.44 90 ALA A O 1
ATOM 681 N N . VAL A 1 91 ? 10.042 4.280 -13.780 1.00 86.44 91 VAL A N 1
ATOM 682 C CA . VAL A 1 91 ? 9.703 3.130 -12.936 1.00 86.44 91 VAL A CA 1
ATOM 683 C C . VAL A 1 91 ? 9.587 3.519 -11.464 1.00 86.44 91 VAL A C 1
ATOM 685 O O . VAL A 1 91 ? 8.598 3.158 -10.831 1.00 86.44 91 VAL A O 1
ATOM 688 N N . ILE A 1 92 ? 10.540 4.295 -10.937 1.00 86.25 92 ILE A N 1
ATOM 689 C CA . ILE A 1 92 ? 10.514 4.777 -9.547 1.00 86.25 92 ILE A CA 1
ATOM 690 C C . ILE A 1 92 ? 9.289 5.663 -9.295 1.00 86.25 92 ILE A C 1
ATOM 692 O O . ILE A 1 92 ? 8.633 5.543 -8.258 1.00 86.25 92 ILE A O 1
ATOM 696 N N . ILE A 1 93 ? 8.949 6.547 -10.236 1.00 89.62 93 ILE A N 1
ATOM 697 C CA . ILE A 1 93 ? 7.771 7.413 -10.107 1.00 89.62 93 ILE A CA 1
ATOM 698 C C . ILE A 1 93 ? 6.497 6.561 -10.067 1.00 89.62 93 ILE A C 1
ATOM 700 O O . ILE A 1 93 ? 5.691 6.709 -9.148 1.00 89.62 93 ILE A O 1
ATOM 704 N N . VAL A 1 94 ? 6.335 5.630 -11.011 1.00 88.38 94 VAL A N 1
ATOM 705 C CA . VAL A 1 94 ? 5.152 4.759 -11.096 1.00 88.38 94 VAL A CA 1
ATOM 706 C C . VAL A 1 94 ? 5.032 3.841 -9.877 1.00 88.38 94 VAL A C 1
ATOM 708 O O . VAL A 1 94 ? 3.923 3.630 -9.389 1.00 88.38 94 VAL A O 1
ATOM 711 N N . SER A 1 95 ? 6.142 3.325 -9.340 1.00 86.88 95 SER A N 1
ATOM 712 C CA . SER A 1 95 ? 6.116 2.475 -8.145 1.00 86.88 95 SER A CA 1
ATOM 713 C C . SER A 1 95 ? 5.776 3.254 -6.874 1.00 86.88 95 SER A C 1
ATOM 715 O O . SER A 1 95 ? 5.133 2.709 -5.980 1.00 86.88 95 SER A O 1
ATOM 717 N N . THR A 1 96 ? 6.189 4.520 -6.779 1.00 87.19 96 THR A N 1
ATOM 718 C CA . THR A 1 96 ? 6.023 5.333 -5.561 1.00 87.19 96 THR A CA 1
ATOM 719 C C . THR A 1 96 ? 4.673 6.055 -5.520 1.00 87.19 96 THR A C 1
ATOM 721 O O . THR A 1 96 ? 4.117 6.273 -4.44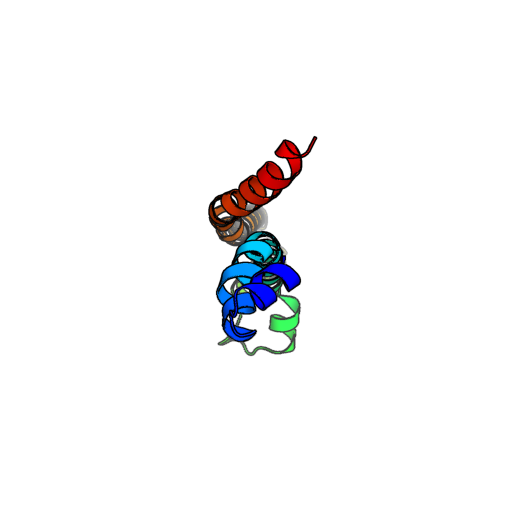2 1.00 87.19 96 THR A O 1
ATOM 724 N N . LEU A 1 97 ? 4.105 6.388 -6.684 1.00 89.56 97 LEU A N 1
ATOM 725 C CA . LEU A 1 97 ? 2.869 7.164 -6.802 1.00 89.56 97 LEU A CA 1
ATOM 726 C C . LEU A 1 97 ? 1.683 6.571 -6.007 1.00 89.56 97 LEU A C 1
ATOM 728 O O . LEU A 1 97 ? 1.049 7.324 -5.267 1.00 89.56 97 LEU A O 1
ATOM 732 N N . PRO A 1 98 ? 1.383 5.258 -6.053 1.00 86.25 98 PRO A N 1
ATOM 733 C CA . PRO A 1 98 ? 0.232 4.705 -5.333 1.00 86.25 98 PRO A CA 1
ATOM 734 C C . PRO A 1 98 ? 0.384 4.767 -3.812 1.00 86.25 98 PRO A C 1
ATOM 736 O O . PRO A 1 98 ? -0.595 4.998 -3.106 1.00 86.25 98 PRO A O 1
ATOM 739 N N . ILE A 1 99 ? 1.612 4.634 -3.299 1.00 86.12 99 ILE A N 1
ATOM 740 C CA . ILE A 1 99 ? 1.894 4.765 -1.862 1.00 86.12 99 ILE A CA 1
ATOM 741 C C . ILE A 1 99 ? 1.671 6.213 -1.412 1.00 86.12 99 ILE A C 1
ATOM 743 O O . ILE A 1 99 ? 1.045 6.447 -0.377 1.00 86.12 99 ILE A O 1
ATOM 747 N N . ILE A 1 100 ? 2.117 7.185 -2.214 1.00 88.44 100 ILE A N 1
ATOM 748 C CA . ILE A 1 100 ? 1.876 8.611 -1.950 1.00 88.44 100 ILE A CA 1
ATOM 749 C C . ILE A 1 100 ? 0.375 8.910 -1.951 1.00 88.44 100 ILE A C 1
ATOM 751 O O . ILE A 1 100 ? -0.105 9.615 -1.067 1.00 88.44 100 ILE A O 1
ATOM 755 N N . LEU A 1 101 ? -0.382 8.346 -2.896 1.00 88.69 101 LEU A N 1
ATOM 756 C CA . LEU A 1 101 ? -1.833 8.527 -2.959 1.00 88.69 101 LEU A CA 1
ATOM 757 C C . LEU A 1 101 ? -2.558 7.908 -1.760 1.00 88.69 101 LEU A C 1
ATOM 759 O O . LEU A 1 101 ? -3.554 8.470 -1.318 1.00 88.69 101 LEU A O 1
ATOM 763 N N . LEU A 1 102 ? -2.066 6.795 -1.207 1.00 85.00 102 LEU A N 1
ATOM 764 C CA . LEU A 1 102 ? -2.625 6.173 -0.001 1.00 85.00 102 LEU A CA 1
ATOM 765 C C . LEU A 1 102 ? -2.343 6.981 1.274 1.00 85.00 102 LEU A C 1
ATOM 767 O O . LEU A 1 102 ? -3.157 6.968 2.201 1.00 85.00 102 LEU A O 1
ATOM 771 N N . TYR A 1 103 ? -1.226 7.709 1.323 1.00 83.44 103 TYR A N 1
ATOM 772 C CA . TYR A 1 103 ? -0.799 8.480 2.491 1.00 83.44 103 TYR A CA 1
ATOM 773 C C . TYR A 1 103 ? -1.876 9.429 3.068 1.00 83.44 103 TYR A C 1
ATOM 775 O O . TYR A 1 103 ? -2.174 9.295 4.257 1.00 83.44 103 TYR A O 1
ATOM 783 N N . PRO A 1 104 ? -2.540 10.325 2.302 1.00 84.06 104 PRO A N 1
ATO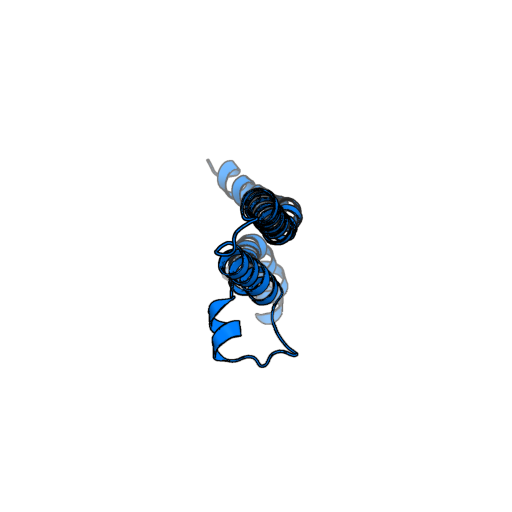M 784 C CA . PRO A 1 104 ? -3.568 11.222 2.847 1.00 84.06 104 PRO A CA 1
ATOM 785 C C . PRO A 1 104 ? -4.787 10.476 3.411 1.00 84.06 104 PRO A C 1
ATOM 787 O O . PRO A 1 104 ? -5.379 10.906 4.405 1.00 84.06 104 PRO A O 1
ATOM 790 N N . PHE A 1 105 ? -5.151 9.325 2.836 1.00 81.31 105 PHE A N 1
ATOM 791 C CA . PHE A 1 105 ? -6.247 8.504 3.359 1.00 81.31 105 PHE A CA 1
ATOM 792 C C . PHE A 1 105 ? -5.904 7.861 4.696 1.00 81.31 105 PHE A C 1
ATOM 794 O O . PHE A 1 105 ? -6.811 7.578 5.478 1.00 81.31 105 PHE A O 1
ATOM 801 N N . LEU A 1 106 ? -4.620 7.633 4.958 1.00 77.25 106 LEU A N 1
ATOM 802 C CA . LEU A 1 106 ? -4.130 6.988 6.168 1.00 77.25 106 LEU A CA 1
ATOM 803 C C . LEU A 1 106 ? -3.773 8.005 7.253 1.00 77.25 106 LEU A C 1
ATOM 805 O O . LEU A 1 106 ? -4.062 7.774 8.427 1.00 77.25 106 LEU A O 1
ATOM 809 N N . GLN A 1 107 ? -3.265 9.176 6.861 1.00 76.50 107 GLN A N 1
ATOM 810 C CA . GLN A 1 107 ? -2.955 10.299 7.746 1.00 76.50 107 GLN A CA 1
ATOM 811 C C . GLN A 1 107 ? -4.136 10.651 8.664 1.00 76.50 107 GLN A C 1
ATOM 813 O O . GLN A 1 107 ? -3.946 10.856 9.862 1.00 76.50 107 GLN A O 1
ATOM 818 N N . LYS A 1 108 ? -5.376 10.632 8.153 1.00 74.38 108 LYS A N 1
ATOM 819 C CA . LYS A 1 108 ? -6.578 10.923 8.959 1.00 74.38 108 LYS A CA 1
ATOM 820 C C . LYS A 1 108 ? -6.805 9.943 10.121 1.00 74.38 108 LYS A C 1
ATOM 822 O O . LYS A 1 108 ? -7.413 10.329 11.116 1.00 74.38 108 LYS A O 1
ATOM 827 N N . TYR A 1 109 ? -6.356 8.690 10.006 1.00 75.12 109 TYR A N 1
ATOM 828 C CA . TYR A 1 109 ? -6.497 7.684 11.065 1.00 75.12 109 TYR A CA 1
ATOM 829 C C . TYR A 1 109 ? -5.384 7.814 12.108 1.00 75.12 109 TYR A C 1
ATOM 831 O O . TYR A 1 109 ? -5.654 7.691 13.301 1.00 75.12 109 TYR A O 1
ATOM 839 N N . PHE A 1 110 ? -4.165 8.158 11.681 1.00 68.12 110 PHE A N 1
ATOM 840 C CA . PHE A 1 110 ? -3.045 8.413 12.590 1.00 68.12 110 PHE A CA 1
ATOM 841 C C . PHE A 1 110 ? -3.246 9.683 13.429 1.00 68.12 110 PHE A C 1
ATOM 843 O O . PHE A 1 110 ? -3.033 9.655 14.639 1.00 68.12 110 PHE A O 1
ATOM 850 N N . VAL A 1 111 ? -3.736 10.773 12.823 1.00 63.56 111 VAL A N 1
ATOM 851 C CA . VAL A 1 111 ? -4.004 12.036 13.539 1.00 63.56 111 VAL A CA 1
ATOM 852 C C . VAL A 1 111 ? -5.102 11.858 14.594 1.00 63.56 111 VAL A C 1
ATOM 854 O O . VAL A 1 111 ? -4.965 12.366 15.702 1.00 63.56 111 VAL A O 1
ATOM 857 N N . LYS A 1 112 ? -6.155 11.082 14.298 1.00 62.12 112 LYS A N 1
ATOM 858 C CA . LYS A 1 112 ? -7.222 10.768 15.267 1.00 62.12 112 LYS A CA 1
ATOM 859 C C . LYS A 1 112 ? -6.750 9.887 16.430 1.00 62.12 112 LYS A C 1
ATOM 861 O O . LYS A 1 112 ? -7.248 10.040 17.540 1.00 62.12 112 LYS A O 1
ATOM 866 N N . GLY A 1 113 ? -5.810 8.970 16.190 1.00 60.00 113 GLY A N 1
ATOM 867 C CA . GLY A 1 113 ? -5.222 8.141 17.249 1.00 60.00 113 GLY A CA 1
ATOM 868 C C . GLY A 1 113 ? -4.352 8.950 18.217 1.00 60.00 113 GLY A C 1
ATOM 869 O O . GLY A 1 113 ? -4.438 8.762 19.427 1.00 60.00 113 GLY A O 1
ATOM 870 N N . LEU A 1 114 ? -3.569 9.898 17.691 1.00 57.84 114 LEU A N 1
ATOM 871 C CA . LEU A 1 114 ? -2.721 10.793 18.486 1.00 57.84 114 LEU A CA 1
ATOM 872 C C . LEU A 1 114 ? -3.536 11.775 19.337 1.00 57.84 114 LEU A C 1
ATOM 874 O O . LEU A 1 114 ? -3.235 11.956 20.516 1.00 57.84 114 LEU A O 1
ATOM 878 N N . THR A 1 115 ? -4.600 12.371 18.786 1.00 59.81 115 THR A N 1
ATOM 879 C CA . THR A 1 115 ? -5.422 13.337 19.533 1.00 59.81 115 THR A CA 1
ATOM 880 C C . THR A 1 115 ? -6.179 12.708 20.701 1.00 59.81 115 THR A C 1
ATOM 882 O O . THR A 1 115 ? -6.397 13.382 21.699 1.00 59.81 115 THR A O 1
ATOM 885 N N . ILE A 1 116 ? -6.519 11.416 20.652 1.00 56.91 116 ILE A N 1
ATOM 886 C CA . ILE A 1 116 ? -7.114 10.706 21.800 1.00 56.91 116 ILE A CA 1
ATOM 887 C C . ILE A 1 116 ? -6.092 10.503 22.936 1.00 56.91 116 ILE A C 1
ATOM 889 O O . ILE A 1 116 ? -6.471 10.507 24.107 1.00 56.91 116 ILE A O 1
ATOM 893 N N . GLY A 1 117 ? -4.801 10.360 22.612 1.00 54.78 117 GLY A N 1
ATOM 894 C CA . GLY A 1 117 ? -3.720 10.233 23.595 1.00 54.78 117 GLY A CA 1
ATOM 895 C C . GLY A 1 117 ? -3.290 11.562 24.228 1.00 54.78 117 GLY A C 1
ATOM 896 O O . GLY A 1 117 ? -2.979 11.595 25.414 1.00 54.78 117 GLY A O 1
ATOM 897 N N . SER A 1 118 ? -3.311 12.665 23.472 1.00 49.16 118 SER A N 1
ATOM 898 C CA . SER A 1 118 ? -2.828 13.976 23.941 1.00 49.16 118 SER A CA 1
ATOM 899 C C . SER A 1 118 ? -3.785 14.746 24.856 1.00 49.16 118 SER A C 1
ATOM 901 O O . SER A 1 118 ? -3.347 15.688 25.501 1.00 49.16 118 SER A O 1
ATOM 903 N N . VAL A 1 119 ? -5.066 14.373 24.945 1.00 50.53 119 VAL A N 1
ATOM 904 C CA . VAL A 1 119 ? -6.048 15.069 25.812 1.00 50.53 119 VAL A CA 1
ATOM 905 C C . VAL A 1 119 ? -6.100 14.460 27.228 1.00 50.53 119 VAL A C 1
ATOM 907 O O . VAL A 1 119 ? -6.837 14.929 28.087 1.00 50.53 119 VAL A O 1
ATOM 910 N N . LYS A 1 120 ? -5.313 13.407 27.492 1.00 42.41 120 LYS A N 1
ATOM 911 C CA . LYS A 1 120 ? -5.161 12.792 28.824 1.00 42.41 120 LYS A CA 1
ATOM 912 C C . LYS A 1 120 ? -3.872 13.198 29.557 1.00 42.41 120 LYS A C 1
ATOM 914 O O . LYS A 1 120 ? -3.583 12.609 30.597 1.00 42.41 120 LYS A O 1
ATOM 919 N N . GLY A 1 121 ? -3.120 14.156 29.011 1.00 40.44 121 GLY A N 1
ATOM 920 C CA . GLY A 1 121 ? -1.999 14.821 29.684 1.00 40.44 121 GLY A CA 1
ATOM 921 C C . GLY A 1 121 ? -2.441 16.101 30.372 1.00 40.44 121 GLY A C 1
ATOM 922 O O . GLY A 1 121 ? -3.330 16.776 29.808 1.00 40.44 121 GLY A O 1
#

Sequence (121 aa):
MEEAALIDGLGYFKIFTQIVVPLSTPALAAIGLYTAVFFWNDWFNGLIYLKSSQFPVMLFLRNIVNGTATMGDGAGSADMSVIGISIKAAVIIVSTLPIILLYPFLQKYFVKGLTIGSVKG

InterPro domains:
  IPR000515 ABC transporter type 1, transmembrane domain MetI-like [PF00528] (2-114)
  IPR000515 ABC transporter type 1, transmembrane domain MetI-like [PS50928] (1-103)
  IPR035906 MetI-like superfamily [G3DSA:1.10.3720.10] (1-112)
  IPR035906 MetI-like superfamily [SSF161098] (1-121)

Organism: NCBI:txid596324

pLDDT: mean 75.73, std 12.3, range [40.44, 90.06]